Protein AF-A0A5B0SPC2-F1 (afdb_monomer_lite)

Sequence (118 aa):
LKPLEAEDASQIQVLYPLCEIVRYMVSSVTWPYPDIGEENYVNNVALTDMEKGIAWIWTIRISAAPPGLIGLIWLYDVEDNNRGFWLAPEYQGQVFMREASNVDTDYWFNTLNNLSYT

Secondary structure (DSSP, 8-state):
-EE--GGGHHHHHHHS--HHHHTTS-TT--SSPPTTHHHHHIIIIIH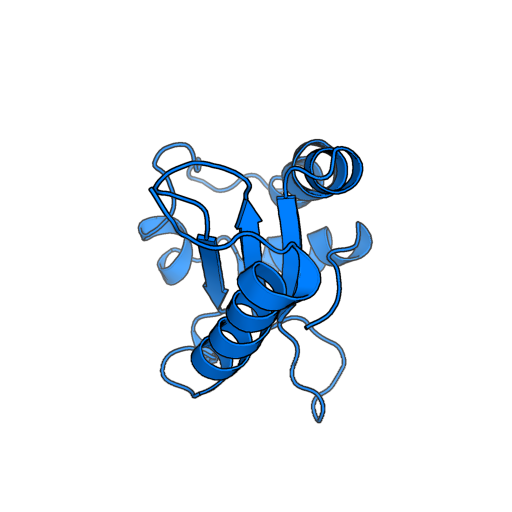HHHHTTSEEEEEE--TTSSS---EEEEEES-TT--EEEEE-GGGTTSTHHHHHHHHHHHIIIIIS------

Foldseek 3Di:
DAFDDLVQLVQCLVQQQDCVRVVPDDPPQDPPHDSCNSNCCRPPPVVVCVVVVQKTKDFQDDPPDPDHGQKIKMAGNDPPPGIDMDGRPVCPPDCRVVVVVVVVVCCCCPVVVPDPDD

Organism: NCBI:txid1639133

Radius of gyration: 14.29 Å; chains: 1; bounding box: 35×38×31 Å

InterPro domains:
  IPR000182 GNAT domain [PF13302] (1-113)
  IPR016181 Acyl-CoA N-acyltransferase [SSF55729] (1-113)

pLDDT: mean 90.73, std 9.54, range [40.47, 98.44]

Structure (mmCIF, N/CA/C/O backbone):
data_AF-A0A5B0SPC2-F1
#
_entry.id   AF-A0A5B0SPC2-F1
#
loop_
_atom_site.group_PDB
_atom_site.id
_atom_site.type_symbol
_atom_site.label_atom_id
_atom_site.label_alt_id
_atom_site.label_comp_id
_atom_site.label_asym_id
_atom_site.label_entity_id
_atom_site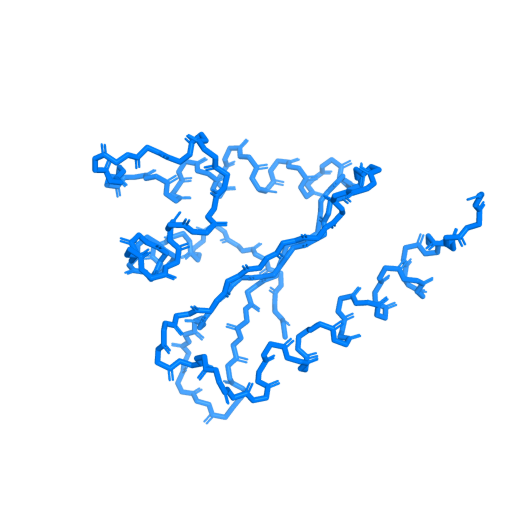.label_seq_id
_atom_site.pdbx_PDB_ins_code
_atom_site.Cartn_x
_atom_site.Cartn_y
_atom_site.Cartn_z
_atom_site.occupancy
_atom_site.B_iso_or_equiv
_atom_site.auth_seq_id
_atom_site.auth_comp_id
_atom_site.auth_asym_id
_atom_site.auth_atom_id
_atom_site.pdbx_PDB_model_num
ATOM 1 N N . LEU A 1 1 ? -10.345 -3.502 -2.357 1.00 95.25 1 LEU A N 1
ATOM 2 C CA . LEU A 1 1 ? -9.129 -2.774 -2.777 1.00 95.25 1 LEU A CA 1
ATOM 3 C C . LEU A 1 1 ? -9.505 -1.805 -3.887 1.00 95.25 1 LEU A C 1
ATOM 5 O O . LEU A 1 1 ? -10.350 -2.165 -4.701 1.00 95.25 1 LEU A O 1
ATOM 9 N N . LYS A 1 2 ? -8.943 -0.597 -3.904 1.00 95.75 2 LYS A N 1
ATOM 10 C CA . LYS A 1 2 ? -9.052 0.343 -5.034 1.00 95.75 2 LYS A CA 1
ATOM 11 C C . LYS A 1 2 ? -7.648 0.759 -5.471 1.00 95.75 2 LYS A C 1
ATOM 13 O O . LYS A 1 2 ? -6.816 0.879 -4.574 1.00 95.75 2 LYS A O 1
ATOM 18 N N . PRO A 1 3 ? -7.365 0.946 -6.774 1.00 97.25 3 PRO A N 1
ATOM 19 C CA . PRO A 1 3 ? -6.078 1.487 -7.213 1.00 97.25 3 PRO A CA 1
ATOM 20 C C . PRO A 1 3 ? -5.749 2.781 -6.465 1.00 97.25 3 PRO A C 1
ATOM 22 O O . PRO A 1 3 ? -6.663 3.521 -6.101 1.00 97.25 3 PRO A O 1
ATOM 25 N N . LEU A 1 4 ? -4.469 3.001 -6.177 1.00 98.19 4 LEU A N 1
ATOM 26 C CA . LEU A 1 4 ? -4.001 4.254 -5.595 1.00 98.19 4 LEU A CA 1
ATOM 27 C C . LEU A 1 4 ? -4.241 5.413 -6.573 1.00 98.19 4 LEU A C 1
ATOM 29 O O . LEU A 1 4 ? -3.926 5.296 -7.756 1.00 98.19 4 LEU A O 1
ATOM 33 N N . GLU A 1 5 ? -4.763 6.523 -6.059 1.00 97.75 5 GLU A N 1
ATOM 34 C CA . GLU A 1 5 ? -4.966 7.774 -6.797 1.00 97.75 5 GLU A CA 1
ATOM 35 C C . GLU A 1 5 ? -4.259 8.934 -6.072 1.00 97.75 5 GLU A C 1
ATOM 37 O O . GLU A 1 5 ? -3.964 8.847 -4.876 1.00 97.75 5 GLU A O 1
ATOM 42 N N . ALA A 1 6 ? -3.968 10.030 -6.780 1.00 97.56 6 ALA A N 1
ATOM 43 C CA . ALA A 1 6 ? -3.236 11.173 -6.221 1.00 97.56 6 ALA A CA 1
ATOM 44 C C . ALA A 1 6 ? -3.968 11.809 -5.023 1.00 97.56 6 ALA A C 1
ATOM 46 O O . ALA A 1 6 ? -3.351 12.235 -4.046 1.00 97.56 6 ALA A O 1
ATOM 47 N N . GLU A 1 7 ? -5.300 11.819 -5.063 1.00 96.69 7 GLU A N 1
ATOM 48 C CA . GLU A 1 7 ? -6.180 12.377 -4.036 1.00 96.69 7 GLU A CA 1
ATOM 49 C C . GLU A 1 7 ? -6.065 11.640 -2.690 1.00 96.69 7 GLU A C 1
ATOM 51 O O . GLU A 1 7 ? -6.353 12.215 -1.631 1.00 96.69 7 GLU A O 1
ATOM 56 N N . ASP A 1 8 ? -5.601 10.387 -2.708 1.00 97.25 8 ASP A N 1
ATOM 57 C CA . ASP A 1 8 ? -5.425 9.572 -1.508 1.00 97.25 8 ASP A CA 1
ATOM 58 C C . ASP A 1 8 ? -4.240 10.022 -0.651 1.00 97.25 8 ASP A C 1
ATOM 60 O O . ASP A 1 8 ? -4.247 9.770 0.556 1.00 97.25 8 ASP A O 1
ATOM 64 N N . ALA A 1 9 ? -3.272 10.751 -1.222 1.00 96.81 9 ALA A N 1
ATOM 65 C CA . ALA A 1 9 ? -2.085 11.224 -0.508 1.00 96.81 9 ALA A CA 1
ATOM 66 C C . ALA A 1 9 ? -2.438 11.989 0.776 1.00 96.81 9 ALA A C 1
ATOM 68 O O . ALA A 1 9 ? -1.812 11.791 1.815 1.00 96.81 9 ALA A O 1
ATOM 69 N N . SER A 1 10 ? -3.497 12.802 0.735 1.00 95.62 10 SER A N 1
ATOM 70 C CA . SER A 1 10 ? -3.973 13.571 1.891 1.00 95.62 10 SER A CA 1
ATOM 71 C C . SER A 1 10 ? -4.425 12.689 3.062 1.00 95.62 10 SER A C 1
ATOM 73 O O . SER A 1 10 ? -4.142 12.999 4.218 1.00 95.62 10 SER A O 1
ATOM 75 N N . GLN A 1 11 ? -5.092 11.566 2.782 1.00 95.69 11 GLN A N 1
ATOM 76 C CA . GLN A 1 11 ? -5.518 10.612 3.808 1.00 95.69 11 GLN A CA 1
ATOM 77 C C . GLN A 1 11 ? -4.342 9.765 4.297 1.00 95.69 11 GLN A C 1
ATOM 79 O O . GLN A 1 11 ? -4.239 9.493 5.492 1.00 95.69 11 GLN A O 1
ATOM 84 N N . ILE A 1 12 ? -3.431 9.380 3.398 1.00 96.44 12 ILE A N 1
ATOM 85 C CA . ILE A 1 12 ? -2.228 8.627 3.767 1.00 96.44 12 ILE A CA 1
ATOM 86 C C . ILE A 1 12 ? -1.337 9.474 4.686 1.00 96.44 12 ILE A C 1
ATOM 88 O O . ILE A 1 12 ? -0.879 8.965 5.704 1.00 96.44 12 ILE A O 1
ATOM 92 N N . GLN A 1 13 ? -1.179 10.776 4.417 1.00 95.56 13 GLN A N 1
ATOM 93 C CA . GLN A 1 13 ? -0.367 11.692 5.233 1.00 95.56 13 GLN A CA 1
ATOM 94 C C . GLN A 1 13 ? -0.851 11.779 6.685 1.00 95.56 13 GLN A C 1
ATOM 96 O O . GLN A 1 13 ? -0.062 12.051 7.585 1.00 95.56 13 GLN A O 1
ATOM 101 N N . VAL A 1 14 ? -2.141 11.537 6.928 1.00 93.69 14 VAL A N 1
ATOM 102 C CA . VAL A 1 14 ? -2.719 11.508 8.278 1.00 93.69 14 VAL A CA 1
ATOM 103 C C . VAL A 1 14 ? -2.495 10.156 8.961 1.00 93.69 14 VAL A C 1
ATOM 105 O O . VAL A 1 14 ? -2.287 10.112 10.171 1.00 93.69 14 VAL A O 1
ATOM 108 N N . LEU A 1 15 ? -2.546 9.056 8.207 1.00 94.12 15 LEU A N 1
ATOM 109 C CA . LEU A 1 15 ? -2.603 7.698 8.758 1.00 94.12 15 LEU A CA 1
ATOM 110 C C . LEU A 1 15 ? -1.249 6.985 8.813 1.00 94.12 15 LEU A C 1
ATOM 112 O O . LEU A 1 15 ? -1.014 6.206 9.730 1.00 94.12 15 LEU A O 1
ATOM 116 N N . TYR A 1 16 ? -0.369 7.220 7.842 1.00 92.31 16 TYR A N 1
ATOM 117 C CA . TYR A 1 16 ? 0.919 6.541 7.728 1.00 92.31 16 TYR A CA 1
ATOM 118 C C . TYR A 1 16 ? 1.963 6.950 8.779 1.00 92.31 16 TYR A C 1
ATOM 120 O O . TYR A 1 16 ? 2.613 6.046 9.311 1.00 92.31 16 TYR A O 1
ATOM 128 N N . PRO A 1 17 ? 2.144 8.240 9.149 1.00 89.38 17 PRO A N 1
ATOM 129 C CA . PRO A 1 17 ? 3.253 8.666 10.010 1.00 89.38 17 PRO A CA 1
ATOM 130 C C . PRO A 1 17 ? 3.040 8.367 11.502 1.00 89.38 17 PRO A C 1
ATOM 132 O O . PRO A 1 17 ? 3.483 9.111 12.377 1.00 89.38 17 PRO A O 1
ATOM 135 N N . LEU A 1 18 ? 2.364 7.264 11.813 1.00 87.12 18 LEU A N 1
ATOM 136 C CA . LEU A 1 18 ? 2.215 6.743 13.162 1.00 87.12 18 LEU A CA 1
ATOM 137 C C . LEU A 1 18 ? 3.413 5.847 13.485 1.00 87.12 18 LEU A C 1
ATOM 139 O O . LEU A 1 18 ? 3.822 5.016 12.673 1.00 87.12 18 LEU A O 1
ATOM 143 N N . CYS A 1 19 ? 3.981 5.992 14.683 1.00 80.00 19 CYS A N 1
ATOM 144 C CA . CYS A 1 19 ? 5.167 5.237 15.104 1.00 80.00 19 CYS A CA 1
ATOM 145 C C . CYS A 1 19 ? 4.928 3.718 15.033 1.00 80.00 19 CYS A C 1
ATOM 147 O O . CYS A 1 19 ? 5.813 2.956 14.649 1.00 80.00 19 CYS A O 1
ATOM 149 N N . GLU A 1 20 ? 3.706 3.285 15.337 1.00 86.06 20 GLU A N 1
ATOM 150 C CA . GLU A 1 20 ? 3.214 1.913 15.246 1.00 86.06 20 GLU A CA 1
ATOM 151 C C . GLU A 1 20 ? 3.294 1.328 13.828 1.00 86.06 20 GLU A C 1
ATOM 153 O O . GLU A 1 20 ? 3.345 0.107 13.692 1.00 86.06 20 GLU A O 1
ATOM 158 N N . ILE A 1 21 ? 3.337 2.177 12.797 1.00 85.62 21 ILE A N 1
ATOM 159 C CA . ILE A 1 21 ? 3.530 1.802 11.392 1.00 85.62 21 ILE A CA 1
ATOM 160 C C . ILE A 1 21 ? 4.996 2.007 11.002 1.00 85.62 21 ILE A C 1
ATOM 162 O O . ILE A 1 21 ? 5.682 1.053 10.638 1.00 85.62 21 ILE A O 1
ATOM 166 N N . VAL A 1 22 ? 5.499 3.238 11.127 1.00 83.81 22 VAL A N 1
ATOM 167 C CA . VAL A 1 22 ? 6.808 3.653 10.597 1.00 83.81 22 VAL A CA 1
ATOM 168 C C . VAL A 1 22 ? 7.969 2.859 11.199 1.00 83.81 22 VAL A C 1
ATOM 170 O O . VAL A 1 22 ? 8.941 2.586 10.501 1.00 83.81 22 VAL A O 1
ATOM 173 N N . ARG A 1 23 ? 7.875 2.403 12.458 1.00 82.56 23 ARG A N 1
ATOM 174 C CA . ARG A 1 23 ? 8.945 1.606 13.093 1.00 82.56 23 ARG A CA 1
ATOM 175 C C . ARG A 1 23 ? 9.220 0.260 12.414 1.00 82.56 23 ARG A C 1
ATOM 177 O O . ARG A 1 23 ? 10.239 -0.359 12.703 1.00 82.56 23 ARG A O 1
ATOM 184 N N . TYR A 1 24 ? 8.293 -0.213 11.582 1.00 82.81 24 TYR A N 1
ATOM 185 C CA . TYR A 1 24 ? 8.415 -1.457 10.823 1.00 82.81 24 TYR A CA 1
ATOM 186 C C . TYR A 1 24 ? 8.747 -1.227 9.346 1.00 82.81 24 TYR A C 1
ATOM 188 O O . TYR A 1 24 ? 8.863 -2.191 8.593 1.00 82.81 24 TYR A O 1
ATOM 196 N N . MET A 1 25 ? 8.881 0.033 8.930 1.00 84.56 25 MET A N 1
ATOM 197 C CA . MET A 1 25 ? 9.174 0.400 7.550 1.00 84.56 25 MET A CA 1
ATOM 198 C C . MET A 1 25 ? 10.679 0.415 7.285 1.00 84.56 25 MET A C 1
ATOM 200 O O . MET A 1 25 ? 11.506 0.347 8.198 1.00 84.56 25 MET A O 1
ATOM 204 N N . VAL A 1 26 ? 11.035 0.484 6.000 1.00 77.06 26 VAL A N 1
ATOM 205 C CA . VAL A 1 26 ? 12.428 0.566 5.552 1.00 77.06 26 VAL A CA 1
ATOM 206 C C . VAL A 1 26 ? 13.159 1.735 6.219 1.00 77.06 26 VAL A C 1
ATOM 208 O O . VAL A 1 26 ? 12.591 2.801 6.454 1.00 77.06 26 VAL A O 1
ATOM 211 N N . SER A 1 27 ? 14.453 1.555 6.489 1.00 78.19 27 SER A N 1
ATOM 212 C CA . SER A 1 27 ? 15.282 2.525 7.221 1.00 78.19 27 SER A CA 1
ATOM 213 C C . SER A 1 27 ? 15.439 3.886 6.530 1.00 78.19 27 SER A C 1
ATOM 215 O O . SER A 1 27 ? 15.942 4.824 7.142 1.00 78.19 27 SER A O 1
ATOM 217 N N . SER A 1 28 ? 15.016 4.006 5.269 1.00 79.31 28 SER A N 1
ATOM 218 C CA . SER A 1 28 ? 14.984 5.265 4.525 1.00 79.31 28 SER A CA 1
ATOM 219 C C . SER A 1 28 ? 13.829 6.188 4.922 1.00 79.31 28 SER A C 1
ATOM 221 O O . SER A 1 28 ? 13.827 7.342 4.499 1.00 79.31 28 SER A O 1
ATOM 223 N N . VAL A 1 29 ? 12.850 5.718 5.705 1.00 81.44 29 VAL A N 1
ATOM 224 C CA . VAL A 1 29 ? 11.786 6.588 6.221 1.00 81.44 29 VAL A CA 1
ATOM 225 C C . VAL A 1 29 ? 12.372 7.553 7.250 1.00 81.44 29 VAL A C 1
ATOM 227 O O . VAL A 1 29 ? 12.951 7.147 8.257 1.00 81.44 29 VAL A O 1
ATOM 230 N N . THR A 1 30 ? 12.234 8.850 6.987 1.00 82.19 30 THR A N 1
ATOM 231 C CA . THR A 1 30 ? 12.787 9.910 7.829 1.00 82.19 30 THR A CA 1
ATOM 232 C C . THR A 1 30 ? 11.873 10.231 9.013 1.00 82.19 30 THR A C 1
ATOM 234 O O . THR A 1 30 ? 10.647 10.191 8.907 1.00 82.19 30 THR A O 1
ATOM 237 N N . TRP A 1 31 ? 12.483 10.568 10.156 1.00 81.94 31 TRP A N 1
ATOM 238 C CA . TRP A 1 31 ? 11.781 11.066 11.342 1.00 81.94 31 TRP A CA 1
ATOM 239 C C . TRP A 1 31 ? 12.397 12.394 11.825 1.00 81.94 31 TRP A C 1
ATOM 241 O O . TRP A 1 31 ? 13.623 12.453 11.969 1.00 81.94 31 TRP A O 1
ATOM 251 N N . PRO A 1 32 ? 11.601 13.444 12.118 1.00 87.12 32 PRO A N 1
ATOM 252 C CA . PRO A 1 32 ? 10.138 13.508 12.016 1.00 87.12 32 PRO A CA 1
ATOM 253 C C . PRO A 1 32 ? 9.650 13.334 10.575 1.00 87.12 32 PRO A C 1
ATOM 255 O O . PRO A 1 32 ? 10.357 13.690 9.630 1.00 87.12 32 PRO A O 1
ATOM 258 N N . TYR A 1 33 ? 8.465 12.739 10.422 1.00 87.06 33 TYR A N 1
ATOM 259 C CA . TYR A 1 33 ? 7.912 12.482 9.097 1.00 87.06 33 TYR A CA 1
ATOM 260 C C . TYR A 1 33 ? 7.591 13.808 8.381 1.00 87.06 33 TYR A C 1
ATOM 262 O O . TYR A 1 33 ? 7.043 14.701 9.029 1.00 87.06 33 TYR A O 1
ATOM 270 N N . PRO A 1 34 ? 7.921 13.979 7.086 1.00 90.31 34 PRO A N 1
ATOM 271 C CA . PRO A 1 34 ? 7.684 15.239 6.381 1.00 90.31 34 PRO A CA 1
ATOM 272 C C . PRO A 1 34 ? 6.193 15.560 6.207 1.00 90.31 34 PRO A C 1
ATOM 274 O O . PRO A 1 34 ? 5.402 14.668 5.900 1.00 90.31 34 PRO A O 1
ATOM 277 N N . ASP A 1 35 ? 5.830 16.845 6.285 1.00 90.00 35 ASP A N 1
ATOM 278 C CA . ASP A 1 35 ? 4.441 17.324 6.132 1.00 90.00 35 ASP A CA 1
ATOM 279 C C . ASP A 1 35 ? 3.830 17.019 4.751 1.00 90.00 35 ASP A C 1
ATOM 281 O O . ASP A 1 35 ? 2.621 16.850 4.630 1.00 90.00 35 ASP A O 1
ATOM 285 N N . ILE A 1 36 ? 4.675 16.937 3.717 1.00 91.25 36 ILE A N 1
ATOM 286 C CA . ILE A 1 36 ? 4.309 16.604 2.327 1.00 91.25 36 ILE A CA 1
ATOM 287 C C . ILE A 1 36 ? 4.939 15.275 1.876 1.00 91.25 36 ILE A C 1
ATOM 289 O O . ILE A 1 36 ? 5.219 15.074 0.692 1.00 91.25 36 ILE A O 1
ATOM 293 N N . GLY A 1 37 ? 5.257 14.392 2.827 1.00 92.00 37 GLY A N 1
ATOM 294 C CA . GLY A 1 37 ? 5.933 13.122 2.557 1.00 92.00 37 GLY A CA 1
ATOM 295 C C . GLY A 1 37 ? 5.130 12.235 1.610 1.00 92.00 37 GLY A C 1
ATOM 296 O O . GLY A 1 37 ? 5.662 11.767 0.604 1.00 92.00 37 GLY A O 1
ATOM 297 N N . GLU A 1 38 ? 3.834 12.088 1.878 1.00 94.56 38 GLU A N 1
ATOM 298 C CA . GLU A 1 38 ? 2.950 11.225 1.093 1.00 94.56 38 GLU A CA 1
ATOM 299 C C . GLU A 1 38 ? 2.557 11.831 -0.242 1.00 94.56 38 GLU A C 1
ATOM 301 O O . GLU A 1 38 ? 2.501 11.115 -1.232 1.00 94.56 38 GLU A O 1
ATOM 306 N N . GLU A 1 39 ? 2.349 13.146 -0.317 1.00 95.50 39 GLU A N 1
ATOM 307 C CA . GLU A 1 39 ? 2.109 13.806 -1.604 1.00 95.50 39 GLU A CA 1
ATOM 308 C C . GLU A 1 39 ? 3.293 13.583 -2.552 1.00 95.50 39 GLU A C 1
ATOM 310 O O . GLU A 1 39 ? 3.107 13.211 -3.712 1.00 95.50 39 GLU A O 1
ATOM 315 N N . ASN A 1 40 ? 4.520 13.735 -2.047 1.00 94.69 40 ASN A N 1
ATOM 316 C CA . ASN A 1 40 ? 5.717 13.488 -2.839 1.00 94.69 40 ASN A CA 1
ATOM 317 C C . ASN A 1 40 ? 5.879 12.013 -3.209 1.00 94.69 40 ASN A C 1
ATOM 319 O O . ASN A 1 40 ? 6.213 11.722 -4.358 1.00 94.69 40 ASN A O 1
ATOM 323 N N . TYR A 1 41 ? 5.670 11.097 -2.261 1.00 94.56 41 TYR A N 1
ATOM 324 C CA . TYR A 1 41 ? 5.779 9.661 -2.508 1.00 94.56 41 TYR A CA 1
ATOM 325 C C . TYR A 1 41 ? 4.740 9.189 -3.530 1.00 94.56 41 TYR A C 1
ATOM 327 O O . TYR A 1 41 ? 5.108 8.576 -4.533 1.00 94.56 41 TYR A O 1
ATOM 335 N N . VAL A 1 42 ? 3.465 9.525 -3.327 1.00 97.44 42 VAL A N 1
ATOM 336 C CA . VAL A 1 42 ? 2.370 9.117 -4.213 1.00 97.44 42 VAL A CA 1
ATOM 337 C C . VAL A 1 42 ? 2.604 9.645 -5.626 1.00 97.44 42 VAL A C 1
ATOM 339 O O . VAL A 1 42 ? 2.646 8.858 -6.569 1.00 97.44 42 VAL A O 1
ATOM 342 N N . ASN A 1 43 ? 2.831 10.953 -5.776 1.00 97.31 43 ASN A N 1
ATOM 343 C CA . ASN A 1 43 ? 2.885 11.579 -7.097 1.00 97.31 43 ASN A CA 1
ATOM 344 C C . ASN A 1 43 ? 4.171 11.289 -7.872 1.00 97.31 43 ASN A C 1
ATOM 346 O O . ASN A 1 43 ? 4.130 11.213 -9.096 1.00 97.31 43 ASN A O 1
ATOM 350 N N . ASN A 1 44 ? 5.313 11.146 -7.192 1.00 96.69 44 ASN A N 1
ATOM 351 C CA . ASN A 1 44 ? 6.604 11.040 -7.881 1.00 96.69 44 ASN A CA 1
ATOM 352 C C . ASN A 1 44 ? 7.175 9.619 -7.900 1.00 96.69 44 ASN A C 1
ATOM 354 O O . ASN A 1 44 ? 8.012 9.327 -8.757 1.00 96.69 44 ASN A O 1
ATOM 358 N N . VAL A 1 45 ? 6.745 8.743 -6.987 1.00 95.44 45 VAL A N 1
ATOM 359 C CA . VAL A 1 45 ? 7.255 7.368 -6.870 1.00 95.44 45 VAL A CA 1
ATOM 360 C C . VAL A 1 45 ? 6.157 6.367 -7.199 1.00 95.44 45 VAL A C 1
ATOM 362 O O . VAL A 1 45 ? 6.243 5.687 -8.215 1.00 95.44 45 VAL A O 1
ATOM 365 N N . ALA A 1 46 ? 5.103 6.312 -6.384 1.00 97.00 46 ALA A N 1
ATOM 366 C CA . ALA A 1 46 ? 4.092 5.262 -6.451 1.00 97.00 46 ALA A CA 1
ATOM 367 C C . ALA A 1 46 ? 3.348 5.246 -7.797 1.00 97.00 46 ALA A C 1
ATOM 369 O O . ALA A 1 46 ? 3.312 4.219 -8.474 1.00 97.00 46 ALA A O 1
ATOM 370 N N . LEU A 1 47 ? 2.799 6.393 -8.215 1.00 98.12 47 LEU A N 1
ATOM 371 C CA . LEU A 1 47 ? 2.076 6.504 -9.485 1.00 98.12 47 LEU A CA 1
ATOM 372 C C . LEU A 1 47 ? 3.013 6.329 -10.685 1.00 98.12 47 LEU A C 1
ATOM 374 O O . LEU A 1 47 ? 2.676 5.608 -11.619 1.00 98.12 47 LEU A O 1
ATOM 378 N N . THR A 1 48 ? 4.222 6.892 -10.625 1.00 97.81 48 THR A N 1
ATOM 379 C CA . THR A 1 48 ? 5.254 6.703 -11.655 1.00 97.81 48 THR A CA 1
ATOM 380 C C . THR A 1 48 ? 5.607 5.223 -11.854 1.00 97.81 48 THR A C 1
ATOM 382 O O . THR A 1 48 ? 5.779 4.764 -12.984 1.00 97.81 48 THR A O 1
ATOM 385 N N . ASP A 1 49 ? 5.744 4.456 -10.773 1.00 97.31 49 ASP A N 1
ATOM 386 C CA . ASP A 1 49 ? 6.083 3.032 -10.837 1.00 97.31 49 ASP A CA 1
ATOM 387 C C . ASP A 1 49 ? 4.897 2.182 -11.322 1.00 97.31 49 ASP A C 1
ATOM 389 O O . ASP A 1 49 ? 5.092 1.223 -12.076 1.00 97.31 49 ASP A O 1
ATOM 393 N N . MET A 1 50 ? 3.666 2.575 -10.975 1.00 97.44 50 MET A N 1
ATOM 394 C CA . MET A 1 50 ? 2.446 1.990 -11.540 1.00 97.44 50 MET A CA 1
ATOM 395 C C . MET A 1 50 ? 2.330 2.241 -13.047 1.00 97.44 50 MET A C 1
ATOM 397 O O . MET A 1 50 ? 2.021 1.316 -13.796 1.00 97.44 50 MET A O 1
ATOM 401 N N . GLU A 1 51 ? 2.630 3.454 -13.518 1.00 97.12 51 GLU A N 1
ATOM 402 C CA . GLU A 1 51 ? 2.640 3.793 -14.949 1.00 97.12 51 GLU A CA 1
ATOM 403 C C . GLU A 1 51 ? 3.680 2.987 -15.735 1.00 97.12 51 GLU A C 1
ATOM 405 O O . GLU A 1 51 ? 3.429 2.572 -16.868 1.00 97.12 51 GLU A O 1
ATOM 410 N N . LYS A 1 52 ? 4.842 2.723 -15.129 1.00 96.38 52 LYS A N 1
ATOM 411 C CA . LYS A 1 52 ? 5.885 1.862 -15.707 1.00 96.38 52 LYS A CA 1
ATOM 412 C C . LYS A 1 52 ? 5.523 0.375 -15.688 1.00 96.38 52 LYS A C 1
ATOM 414 O O . LYS A 1 52 ? 6.224 -0.409 -16.323 1.00 96.38 52 LYS A O 1
ATOM 419 N N . GLY A 1 53 ? 4.475 -0.018 -14.962 1.00 94.88 53 GLY A N 1
ATOM 420 C CA . GLY A 1 53 ? 4.068 -1.413 -14.807 1.00 94.88 53 GLY A CA 1
ATOM 421 C C . GLY A 1 53 ? 5.020 -2.248 -13.948 1.00 94.88 53 GLY A C 1
ATOM 422 O O . GLY A 1 53 ? 5.066 -3.460 -14.123 1.00 94.88 53 GLY A O 1
ATOM 423 N N . ILE A 1 54 ? 5.783 -1.611 -13.052 1.00 95.06 54 ILE A N 1
ATOM 424 C CA . ILE A 1 54 ? 6.711 -2.292 -12.126 1.00 95.06 54 ILE A CA 1
ATOM 425 C C . ILE A 1 54 ? 6.188 -2.325 -10.684 1.00 95.06 54 ILE A C 1
ATOM 427 O O . ILE A 1 54 ? 6.807 -2.939 -9.815 1.00 95.06 54 ILE A O 1
ATOM 431 N N . ALA A 1 55 ? 5.063 -1.659 -10.421 1.00 96.31 55 ALA A N 1
ATOM 432 C CA . ALA A 1 55 ? 4.372 -1.688 -9.143 1.00 96.31 55 ALA A CA 1
ATOM 433 C C . ALA A 1 55 ? 2.853 -1.706 -9.336 1.00 9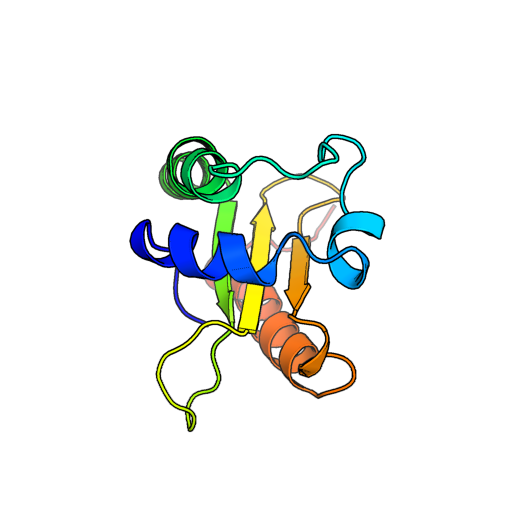6.31 55 ALA A C 1
ATOM 435 O O . ALA A 1 55 ? 2.315 -1.143 -10.287 1.00 96.31 55 ALA A O 1
ATOM 436 N N . TRP A 1 56 ? 2.151 -2.312 -8.385 1.00 97.56 56 TRP A N 1
ATOM 437 C CA . TRP A 1 56 ? 0.695 -2.314 -8.308 1.00 97.56 56 TRP A CA 1
ATOM 438 C C . TRP A 1 56 ? 0.296 -1.980 -6.885 1.00 97.56 56 TRP A C 1
ATOM 440 O O . TRP A 1 56 ? 0.631 -2.7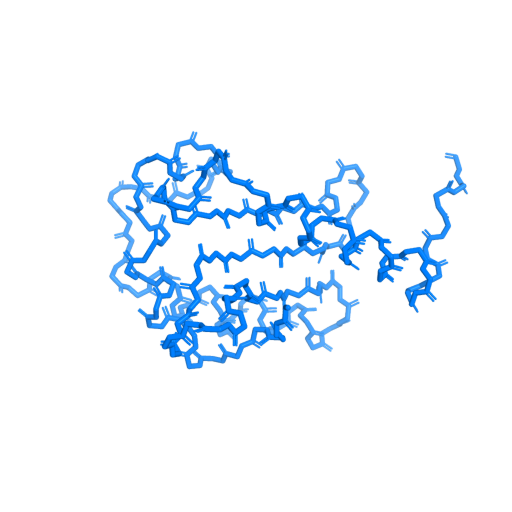10 -5.955 1.00 97.56 56 TRP A O 1
ATOM 450 N N . ILE A 1 57 ? -0.378 -0.849 -6.707 1.00 98.12 57 ILE A N 1
ATOM 451 C CA . ILE A 1 57 ? -0.603 -0.268 -5.387 1.00 98.12 57 ILE A CA 1
ATOM 452 C C . ILE A 1 57 ? -2.093 -0.019 -5.210 1.00 98.12 57 ILE A C 1
ATOM 454 O O . ILE A 1 57 ? -2.754 0.564 -6.074 1.00 98.12 57 ILE A O 1
ATOM 458 N N . TRP A 1 58 ? -2.623 -0.465 -4.073 1.00 98.44 58 TRP A N 1
ATOM 459 C CA . TRP A 1 58 ? -4.032 -0.336 -3.747 1.00 98.44 58 TRP A CA 1
ATOM 460 C C . TRP A 1 58 ? -4.255 0.238 -2.357 1.00 98.44 58 TRP A C 1
ATOM 462 O O . TRP A 1 58 ? -3.628 -0.162 -1.375 1.00 98.44 58 TRP A O 1
ATOM 472 N N . THR A 1 59 ? -5.270 1.091 -2.258 1.00 97.88 59 THR A N 1
ATOM 473 C CA . THR A 1 59 ? -5.866 1.472 -0.983 1.00 97.88 59 THR A CA 1
ATOM 474 C C . THR A 1 59 ? -6.780 0.369 -0.453 1.00 97.88 59 THR A C 1
ATOM 476 O O . THR A 1 59 ? -7.576 -0.252 -1.179 1.00 97.88 59 THR A O 1
ATOM 479 N N . ILE A 1 60 ? -6.686 0.137 0.855 1.00 97.56 60 ILE A N 1
ATOM 480 C CA . ILE A 1 60 ? -7.556 -0.770 1.603 1.00 97.56 60 ILE A CA 1
ATOM 481 C C . ILE A 1 60 ? -8.704 0.058 2.177 1.00 97.56 60 ILE A C 1
ATOM 483 O O . ILE A 1 60 ? -8.478 1.086 2.810 1.00 97.56 60 ILE A O 1
ATOM 487 N N . ARG A 1 61 ? -9.947 -0.363 1.930 1.00 96.00 61 ARG A N 1
ATOM 488 C CA . ARG A 1 61 ? -11.167 0.372 2.301 1.00 96.00 61 ARG A CA 1
ATOM 489 C C . ARG A 1 61 ? -12.244 -0.603 2.759 1.00 96.00 61 ARG A C 1
ATOM 491 O O . ARG A 1 61 ? -12.357 -1.689 2.190 1.00 96.00 61 ARG A O 1
ATOM 498 N N . ILE A 1 62 ? -13.056 -0.204 3.735 1.00 94.06 62 ILE A N 1
ATOM 499 C CA . ILE A 1 62 ? -14.171 -1.017 4.238 1.00 94.06 62 ILE A CA 1
ATOM 500 C C . ILE A 1 62 ? -15.408 -0.756 3.375 1.00 94.06 62 ILE A C 1
ATOM 502 O O . ILE A 1 62 ? -15.893 0.368 3.300 1.00 94.06 62 ILE A O 1
ATOM 506 N N . SER A 1 63 ? -15.948 -1.801 2.742 1.00 87.44 63 SER A N 1
ATOM 507 C CA . SER A 1 63 ? -17.042 -1.661 1.767 1.00 87.44 63 SER A CA 1
ATOM 508 C C . SER A 1 63 ? -18.350 -1.103 2.345 1.00 87.44 63 SER A C 1
ATOM 510 O O . SER A 1 63 ? -19.138 -0.536 1.594 1.00 87.44 63 SER A O 1
ATOM 512 N N . ALA A 1 64 ? -18.607 -1.300 3.641 1.00 84.06 64 ALA A N 1
ATOM 513 C CA . ALA A 1 64 ? -19.848 -0.901 4.314 1.00 84.06 64 ALA A CA 1
ATOM 514 C C . ALA A 1 64 ? -19.700 0.363 5.187 1.00 84.06 64 ALA A C 1
ATOM 516 O O . ALA A 1 64 ? -20.638 0.732 5.891 1.00 84.06 64 ALA A O 1
ATOM 517 N N . ALA A 1 65 ? -18.527 1.002 5.179 1.00 79.69 65 ALA A N 1
ATOM 518 C CA . ALA A 1 65 ? -18.222 2.168 6.004 1.00 79.69 65 ALA A CA 1
ATOM 519 C C . ALA A 1 65 ? -18.273 3.471 5.182 1.00 79.69 65 ALA A C 1
ATOM 521 O O . ALA A 1 65 ? -18.259 3.421 3.947 1.00 79.69 65 ALA A O 1
ATOM 522 N N . PRO A 1 66 ? -18.311 4.645 5.844 1.00 79.88 66 PRO A N 1
ATOM 523 C CA . PRO A 1 66 ? -18.081 5.923 5.180 1.00 79.88 66 PRO A CA 1
ATOM 524 C C . PRO A 1 66 ? -16.790 5.910 4.342 1.00 79.88 66 PRO A C 1
ATOM 526 O O . PRO A 1 66 ? -15.862 5.158 4.651 1.00 79.88 66 PRO A O 1
ATOM 529 N N . PRO A 1 67 ? -16.711 6.737 3.284 1.00 79.69 67 PRO A N 1
ATOM 530 C CA . PRO A 1 67 ? -15.534 6.796 2.430 1.00 79.69 67 PRO A CA 1
ATOM 531 C C . PRO A 1 67 ? -14.279 7.134 3.246 1.00 79.69 67 PRO A C 1
ATOM 533 O O . PRO A 1 67 ? -14.227 8.151 3.929 1.00 79.69 67 PRO A O 1
ATOM 536 N N . GLY A 1 68 ? -13.275 6.264 3.152 1.00 90.50 68 GLY A N 1
ATOM 537 C CA . GLY A 1 68 ? -11.975 6.427 3.795 1.00 90.50 68 GLY A CA 1
ATOM 538 C C . GLY A 1 68 ? -11.082 5.220 3.524 1.00 90.50 68 GLY A C 1
ATOM 539 O O . GLY A 1 68 ? -11.584 4.102 3.359 1.00 90.50 68 GLY A O 1
ATOM 540 N N . LEU A 1 69 ? -9.775 5.442 3.399 1.00 95.69 69 LEU A N 1
ATOM 541 C CA . LEU A 1 69 ? -8.803 4.348 3.398 1.00 95.69 69 LEU A CA 1
ATOM 542 C C . LEU A 1 69 ? -8.367 4.018 4.825 1.00 95.69 69 LEU A C 1
ATOM 544 O O . LEU A 1 69 ? -8.317 4.887 5.687 1.00 95.69 69 LEU A O 1
ATOM 548 N N . ILE A 1 70 ? -8.074 2.744 5.059 1.00 96.38 70 ILE A N 1
ATOM 549 C CA . ILE A 1 70 ? -7.609 2.216 6.348 1.00 96.38 70 ILE A CA 1
ATOM 550 C C . ILE A 1 70 ? -6.172 1.696 6.271 1.00 96.38 70 ILE A C 1
ATOM 552 O O . ILE A 1 70 ? -5.633 1.210 7.261 1.00 96.38 70 ILE A O 1
ATOM 556 N N . GLY A 1 71 ? -5.569 1.742 5.085 1.00 96.75 71 GLY A N 1
ATOM 557 C CA . GLY A 1 71 ? -4.250 1.198 4.821 1.00 96.75 71 GLY A CA 1
ATOM 558 C C . GLY A 1 71 ? -3.910 1.162 3.344 1.00 96.75 71 GLY A C 1
ATOM 559 O O . GLY A 1 71 ? -4.724 1.522 2.484 1.00 96.75 71 GLY A O 1
ATOM 560 N N . LEU A 1 72 ? -2.713 0.664 3.071 1.00 97.69 72 LEU A N 1
ATOM 561 C CA . LEU A 1 72 ? -2.161 0.488 1.737 1.00 97.69 72 LEU A CA 1
ATOM 562 C C . LEU A 1 72 ? -1.586 -0.923 1.622 1.00 97.69 72 LEU A C 1
ATOM 564 O O . LEU A 1 72 ? -1.042 -1.458 2.588 1.00 97.69 72 LEU A O 1
ATOM 568 N N . ILE A 1 73 ? -1.695 -1.512 0.441 1.00 97.81 73 ILE A N 1
ATOM 569 C CA . ILE A 1 73 ? -1.016 -2.754 0.075 1.00 97.81 73 ILE A CA 1
ATOM 570 C C . ILE A 1 73 ? -0.443 -2.587 -1.319 1.00 97.81 73 ILE A C 1
ATOM 572 O O . ILE A 1 73 ? -1.072 -1.971 -2.183 1.00 97.81 73 ILE A O 1
ATOM 576 N N . TRP A 1 74 ? 0.756 -3.107 -1.530 1.00 96.31 74 TRP A N 1
ATOM 577 C CA . TRP A 1 74 ? 1.423 -3.011 -2.811 1.00 96.31 74 TRP A CA 1
ATOM 578 C C . TRP A 1 74 ? 2.175 -4.274 -3.168 1.00 96.31 74 TRP A C 1
ATOM 580 O O . TRP A 1 74 ? 2.671 -5.004 -2.305 1.00 96.31 74 TRP A O 1
ATOM 590 N N . LEU A 1 75 ? 2.301 -4.455 -4.476 1.00 96.31 75 LEU A N 1
ATOM 591 C CA . LEU A 1 75 ? 3.212 -5.385 -5.101 1.00 96.31 75 LEU A CA 1
ATOM 592 C C . LEU A 1 75 ? 4.244 -4.610 -5.917 1.00 96.31 75 LEU A C 1
ATOM 594 O O . LEU A 1 75 ? 3.898 -3.625 -6.565 1.00 96.31 75 LEU A O 1
ATOM 598 N N . TYR A 1 76 ? 5.486 -5.068 -5.895 1.00 94.56 76 TYR A N 1
ATOM 599 C CA . TYR A 1 76 ? 6.568 -4.588 -6.750 1.00 94.56 76 TYR A CA 1
ATOM 600 C C . TYR A 1 76 ? 7.147 -5.762 -7.527 1.00 94.56 76 TYR A C 1
ATOM 602 O O . TYR A 1 76 ? 7.268 -6.863 -6.993 1.00 94.56 76 TYR A O 1
ATOM 610 N N . ASP A 1 77 ? 7.545 -5.521 -8.770 1.00 90.94 77 ASP A N 1
ATOM 611 C CA . ASP A 1 77 ? 8.295 -6.488 -9.569 1.00 90.94 77 ASP A CA 1
ATOM 612 C C . ASP A 1 77 ? 9.776 -6.500 -9.153 1.00 90.94 77 ASP A C 1
ATOM 614 O O . ASP A 1 77 ? 10.666 -6.030 -9.860 1.00 90.94 77 ASP A O 1
ATOM 618 N N . VAL A 1 78 ? 10.021 -6.946 -7.919 1.00 87.38 78 VAL A N 1
ATOM 619 C CA . VAL A 1 78 ? 11.346 -7.039 -7.299 1.00 87.38 78 VAL A CA 1
ATOM 620 C C . VAL A 1 78 ? 11.501 -8.426 -6.689 1.00 87.38 78 VAL A C 1
ATOM 622 O O . VAL A 1 78 ? 10.655 -8.877 -5.913 1.00 87.38 78 VAL A O 1
ATOM 625 N N . GLU A 1 79 ? 12.602 -9.092 -7.030 1.00 82.50 79 GLU A N 1
ATOM 626 C CA . GLU A 1 79 ? 12.965 -10.405 -6.496 1.00 82.50 79 GLU A CA 1
ATOM 627 C C . GLU A 1 79 ? 13.086 -10.358 -4.961 1.00 82.50 79 GLU A C 1
ATOM 629 O O . GLU A 1 79 ? 13.599 -9.392 -4.396 1.00 82.50 79 GLU A O 1
ATOM 634 N N . ASP A 1 80 ? 12.563 -11.383 -4.284 1.00 79.50 80 ASP A N 1
ATOM 635 C CA . ASP A 1 80 ? 12.595 -11.573 -2.823 1.00 79.50 80 ASP A CA 1
ATOM 636 C C . ASP A 1 80 ? 11.963 -10.475 -1.940 1.00 79.50 80 ASP A C 1
ATOM 638 O O . ASP A 1 80 ? 11.947 -10.602 -0.714 1.00 79.50 80 ASP A O 1
ATOM 642 N N . ASN A 1 81 ? 11.395 -9.414 -2.518 1.00 81.25 81 ASN A N 1
ATOM 643 C CA . ASN A 1 81 ? 10.741 -8.339 -1.766 1.00 81.25 81 ASN A CA 1
ATOM 644 C C . ASN A 1 81 ? 9.588 -7.702 -2.552 1.00 81.25 81 ASN A C 1
ATOM 646 O O . ASN A 1 81 ? 9.483 -6.483 -2.697 1.00 81.25 81 ASN A O 1
ATOM 650 N N . ASN A 1 82 ? 8.719 -8.553 -3.087 1.00 87.38 82 ASN A N 1
ATOM 651 C CA . ASN A 1 82 ? 7.668 -8.135 -4.001 1.00 87.38 82 ASN A CA 1
ATOM 652 C C . ASN A 1 82 ? 6.427 -7.561 -3.313 1.00 87.38 82 ASN A C 1
ATOM 654 O O . ASN A 1 82 ? 5.498 -7.193 -4.018 1.00 87.38 82 ASN A O 1
ATOM 658 N N . ARG A 1 83 ? 6.347 -7.515 -1.977 1.00 91.44 83 ARG A N 1
ATOM 659 C CA . ARG A 1 83 ? 5.123 -7.121 -1.268 1.00 91.44 83 ARG A CA 1
ATOM 660 C C . ARG A 1 83 ? 5.400 -6.288 -0.032 1.00 91.44 83 ARG A C 1
ATOM 662 O O . ARG A 1 83 ? 6.222 -6.650 0.803 1.00 91.44 83 ARG A O 1
ATOM 669 N N . GLY A 1 84 ? 4.598 -5.247 0.148 1.00 93.12 84 GLY A N 1
ATOM 670 C CA . GLY A 1 84 ? 4.499 -4.539 1.416 1.00 93.12 84 GLY A CA 1
ATOM 671 C C . GLY A 1 84 ? 3.087 -4.033 1.669 1.00 93.12 84 GLY A C 1
ATOM 672 O O . GLY A 1 84 ? 2.229 -4.033 0.784 1.00 93.12 84 GLY A O 1
ATOM 673 N N . PHE A 1 85 ? 2.824 -3.668 2.918 1.00 95.44 85 PHE A N 1
ATOM 674 C CA . PHE A 1 85 ? 1.530 -3.157 3.336 1.00 95.44 85 PHE A CA 1
ATOM 675 C C . PHE A 1 85 ? 1.609 -2.460 4.690 1.00 95.44 85 PHE A C 1
ATOM 677 O O . PHE A 1 85 ? 2.535 -2.671 5.472 1.00 95.44 85 PHE A O 1
ATOM 684 N N . TRP A 1 86 ? 0.567 -1.699 5.006 1.00 96.12 86 TRP A N 1
ATOM 685 C CA . TRP A 1 86 ? 0.268 -1.254 6.362 1.00 96.12 86 TRP A CA 1
ATOM 686 C C . TRP A 1 86 ? -1.241 -1.084 6.564 1.00 96.12 86 TRP A C 1
ATOM 688 O O . TRP A 1 86 ? -2.008 -0.938 5.612 1.00 96.12 86 TRP A O 1
ATOM 698 N N . LEU A 1 87 ? -1.660 -1.095 7.830 1.00 96.44 87 LEU A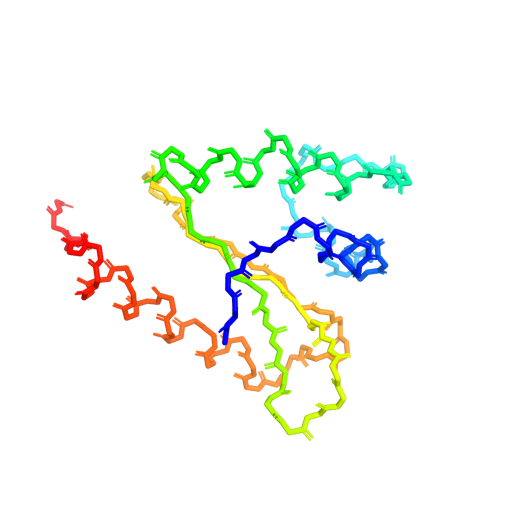 N 1
ATOM 699 C CA . LEU A 1 87 ? -2.995 -0.696 8.277 1.00 96.44 87 LEU A CA 1
ATOM 700 C C . LEU A 1 87 ? -2.860 0.343 9.381 1.00 96.44 87 LEU A C 1
ATOM 702 O O . LEU A 1 87 ? -1.951 0.233 10.211 1.00 96.44 87 LEU A O 1
ATOM 706 N N . ALA A 1 88 ? -3.801 1.284 9.432 1.00 94.88 88 ALA A N 1
ATOM 707 C CA . ALA A 1 88 ? -3.943 2.159 10.585 1.00 94.88 88 ALA A CA 1
ATOM 708 C C . ALA A 1 88 ? -4.139 1.298 11.856 1.00 94.88 88 ALA A C 1
ATOM 710 O O . ALA A 1 88 ? -4.828 0.267 11.782 1.00 94.88 88 ALA A O 1
ATOM 711 N N . PRO A 1 89 ? -3.503 1.640 12.994 1.00 93.25 89 PRO A N 1
ATOM 712 C CA . PRO A 1 89 ? -3.425 0.772 14.171 1.00 93.25 89 PRO A CA 1
ATOM 713 C C . PRO A 1 89 ? -4.773 0.244 14.669 1.00 93.25 89 PRO A C 1
ATOM 715 O O . PRO A 1 89 ? -4.877 -0.915 15.065 1.00 93.25 89 PRO A O 1
ATOM 718 N N . GLU A 1 90 ? -5.826 1.052 14.593 1.00 92.88 90 GLU A N 1
ATOM 719 C CA . GLU A 1 90 ? -7.181 0.706 15.021 1.00 92.88 90 GLU A CA 1
ATOM 720 C C . GLU A 1 90 ? -7.838 -0.412 14.185 1.00 92.88 90 GLU A C 1
ATOM 722 O O . GLU A 1 90 ? -8.776 -1.065 14.648 1.00 92.88 90 GLU A O 1
ATOM 727 N N . TYR A 1 91 ? -7.325 -0.685 12.981 1.00 93.75 91 TYR A N 1
ATOM 728 C CA . TYR A 1 91 ? -7.793 -1.765 12.102 1.00 93.75 91 TYR A CA 1
ATOM 729 C C . TYR A 1 91 ? -6.892 -3.010 12.140 1.00 93.75 91 TYR A C 1
ATOM 731 O O . TYR A 1 91 ? -7.190 -4.010 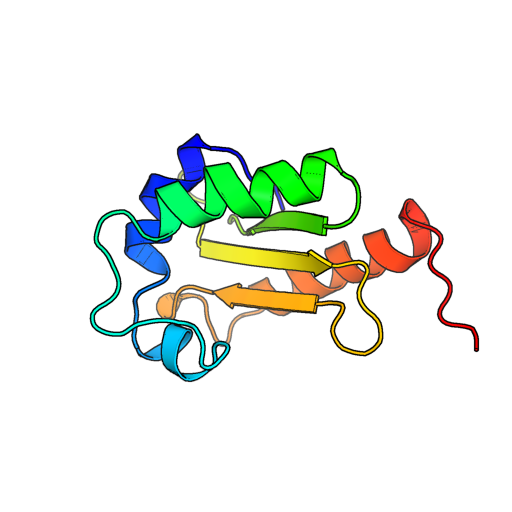11.481 1.00 93.75 91 TYR A O 1
ATOM 739 N N . GLN A 1 92 ? -5.797 -2.982 12.906 1.00 93.38 92 GLN A N 1
ATOM 740 C CA . GLN A 1 92 ? -4.900 -4.126 13.069 1.00 93.38 92 GLN A CA 1
ATOM 741 C C . GLN A 1 92 ? -5.512 -5.204 13.979 1.00 93.38 92 GLN A C 1
ATOM 743 O O . GLN A 1 92 ? -6.446 -4.962 14.740 1.00 93.38 92 GLN A O 1
ATOM 748 N N . GLY A 1 93 ? -5.008 -6.439 13.874 1.00 92.31 93 GLY A N 1
ATOM 749 C CA . GLY A 1 93 ? -5.532 -7.591 14.626 1.00 92.31 93 GLY A CA 1
ATOM 750 C C . GLY A 1 93 ? -6.899 -8.101 14.144 1.00 92.31 93 GLY A C 1
ATOM 751 O O . GLY A 1 93 ? -7.455 -9.022 14.737 1.00 92.31 93 GLY A O 1
ATOM 752 N N . GLN A 1 94 ? -7.425 -7.527 13.060 1.00 93.69 94 GLN A N 1
ATOM 753 C CA . GLN A 1 94 ? -8.673 -7.922 12.410 1.00 93.69 94 GLN A CA 1
ATOM 754 C C . GLN A 1 94 ? -8.398 -8.647 11.081 1.00 93.69 94 GLN A C 1
ATOM 756 O O . GLN A 1 94 ? -7.255 -8.787 10.644 1.00 93.69 94 GLN A O 1
ATOM 761 N N . VAL A 1 95 ? -9.454 -9.111 10.409 1.00 95.12 95 VAL A N 1
ATOM 762 C CA . VAL A 1 95 ? -9.343 -9.911 9.172 1.00 95.12 95 VAL A CA 1
ATOM 763 C C . VAL A 1 95 ? -8.926 -9.109 7.933 1.00 95.12 95 VAL A C 1
ATOM 765 O O . VAL A 1 95 ? -8.560 -9.711 6.928 1.00 95.12 95 VAL A O 1
ATOM 768 N N . PHE A 1 96 ? -8.931 -7.773 7.994 1.00 95.75 96 PHE A N 1
ATOM 769 C CA . PHE A 1 96 ? -8.781 -6.910 6.816 1.00 95.75 96 PHE A CA 1
ATOM 770 C C . PHE A 1 96 ? -7.490 -7.141 6.030 1.00 95.75 96 PHE A C 1
ATOM 772 O O . PHE A 1 96 ? -7.542 -7.252 4.807 1.00 95.75 96 PHE A O 1
ATOM 779 N N . MET A 1 97 ? -6.337 -7.254 6.704 1.00 95.75 97 MET A N 1
ATOM 780 C CA . MET A 1 97 ? -5.081 -7.503 5.989 1.00 95.75 97 MET A CA 1
ATOM 781 C C . MET A 1 97 ? -5.072 -8.892 5.356 1.00 95.75 97 MET A C 1
ATOM 783 O O . MET A 1 97 ? -4.624 -9.036 4.231 1.00 95.75 97 MET A O 1
ATOM 787 N N . ARG A 1 98 ? -5.641 -9.908 6.018 1.00 95.88 98 ARG A N 1
ATOM 788 C CA . ARG A 1 98 ? -5.754 -11.253 5.435 1.00 95.88 98 ARG A CA 1
ATOM 789 C C . ARG A 1 98 ? -6.605 -11.245 4.166 1.00 95.88 98 ARG A C 1
ATOM 791 O O . ARG A 1 98 ? -6.238 -11.885 3.188 1.00 95.88 98 ARG A O 1
ATOM 798 N N . GLU A 1 99 ? -7.732 -10.538 4.176 1.00 96.50 99 GLU A N 1
ATOM 799 C CA . GLU A 1 99 ? -8.572 -10.394 2.984 1.00 96.50 99 GLU A CA 1
ATOM 800 C C . GLU A 1 99 ? -7.834 -9.652 1.865 1.00 96.50 99 GLU A C 1
ATOM 802 O O . GLU A 1 99 ? -7.831 -10.123 0.730 1.00 96.50 99 GLU A O 1
ATOM 807 N N . ALA A 1 100 ? -7.148 -8.549 2.182 1.00 96.56 100 ALA A N 1
ATOM 808 C CA . ALA A 1 100 ? -6.333 -7.811 1.219 1.00 96.56 100 ALA A CA 1
ATOM 809 C C . ALA A 1 100 ? -5.205 -8.677 0.631 1.00 96.56 100 ALA A C 1
ATOM 811 O O . ALA A 1 100 ? -5.053 -8.715 -0.587 1.00 96.56 100 ALA A O 1
ATOM 812 N N . SER A 1 101 ? -4.490 -9.424 1.481 1.00 96.00 101 SER A N 1
ATOM 813 C CA . SER A 1 101 ? -3.407 -10.333 1.092 1.00 96.00 101 SER A CA 1
ATOM 814 C C . SER A 1 101 ? -3.870 -11.522 0.244 1.00 96.00 101 SER A C 1
ATOM 816 O O . SER A 1 101 ? -3.071 -12.134 -0.459 1.00 96.00 101 SER A O 1
ATOM 818 N N . ASN A 1 102 ? -5.143 -11.914 0.315 1.00 96.19 102 ASN A N 1
ATOM 819 C CA . ASN A 1 102 ? -5.672 -12.933 -0.591 1.00 96.19 102 ASN A CA 1
ATOM 820 C C . ASN A 1 102 ? -5.870 -12.354 -1.998 1.00 96.19 102 ASN A C 1
ATOM 822 O O . ASN A 1 102 ? -5.597 -13.034 -2.982 1.00 96.19 102 ASN A O 1
ATOM 826 N N . VAL A 1 103 ? -6.333 -11.103 -2.088 1.00 95.94 103 VAL A N 1
ATOM 827 C CA . VAL A 1 103 ? -6.646 -10.443 -3.362 1.00 95.94 103 VAL A CA 1
ATOM 828 C C . VAL A 1 103 ? -5.385 -10.092 -4.150 1.00 95.94 103 VAL A C 1
ATOM 830 O O . VAL A 1 103 ? -5.326 -10.363 -5.343 1.00 95.94 103 VAL A O 1
ATOM 833 N N . ASP A 1 104 ? -4.370 -9.506 -3.518 1.00 94.19 104 ASP A N 1
ATOM 834 C CA . ASP A 1 104 ? -3.110 -9.182 -4.203 1.00 94.19 104 ASP A CA 1
ATOM 835 C C . ASP A 1 104 ? -2.318 -10.458 -4.583 1.00 94.19 104 ASP A C 1
ATOM 837 O O . ASP A 1 104 ? -1.701 -10.505 -5.641 1.00 94.19 104 ASP A O 1
ATOM 841 N N . THR A 1 105 ? -2.396 -11.536 -3.789 1.00 94.19 105 THR A N 1
ATOM 842 C CA . THR A 1 105 ? -1.829 -12.851 -4.138 1.00 94.19 105 THR A CA 1
ATOM 843 C C . THR A 1 105 ? -2.496 -13.420 -5.381 1.00 94.19 105 THR A C 1
ATOM 845 O O . THR A 1 105 ? -1.807 -13.845 -6.306 1.00 94.19 105 THR A O 1
ATOM 848 N N . ASP A 1 106 ? -3.830 -13.410 -5.421 1.00 95.12 106 ASP A N 1
ATOM 849 C CA . ASP A 1 106 ? -4.589 -13.826 -6.598 1.00 95.12 106 ASP A CA 1
ATOM 850 C C . ASP A 1 106 ? -4.210 -12.983 -7.824 1.00 95.12 106 ASP A C 1
ATOM 852 O O . ASP A 1 106 ? -3.924 -13.527 -8.889 1.00 95.12 106 ASP A O 1
ATOM 856 N N . TYR A 1 107 ? -4.092 -11.663 -7.657 1.00 94.06 107 TYR A N 1
ATOM 857 C CA . TYR A 1 107 ? -3.656 -10.763 -8.721 1.00 94.06 107 TYR A CA 1
ATOM 858 C C . TYR A 1 107 ? -2.252 -11.107 -9.245 1.00 94.06 107 TYR A C 1
ATOM 860 O O . TYR A 1 107 ? -2.060 -11.227 -10.456 1.00 94.06 107 TYR A O 1
ATOM 868 N N . TRP A 1 108 ? -1.281 -11.322 -8.353 1.00 92.44 108 TRP A N 1
ATOM 869 C CA . TRP A 1 108 ? 0.097 -11.657 -8.722 1.00 92.44 108 TRP A CA 1
ATOM 870 C C . TRP A 1 108 ? 0.180 -12.929 -9.572 1.00 92.44 108 TRP A C 1
ATOM 872 O O . TRP A 1 108 ? 0.811 -12.943 -10.628 1.00 92.44 108 TRP A O 1
ATOM 882 N N . PHE A 1 109 ? -0.492 -13.997 -9.146 1.00 91.38 109 PHE A N 1
ATOM 883 C CA . PHE A 1 109 ? -0.393 -15.281 -9.836 1.00 91.38 109 PHE A CA 1
ATOM 884 C C . PHE A 1 109 ? -1.306 -15.381 -11.056 1.00 91.38 109 PHE A C 1
ATOM 886 O O . PHE A 1 109 ? -0.881 -15.894 -12.088 1.00 91.38 109 PHE A O 1
ATOM 893 N N . ASN A 1 110 ? -2.541 -14.887 -10.959 1.00 93.44 110 ASN A N 1
ATOM 894 C CA . ASN A 1 110 ? -3.573 -15.134 -11.969 1.00 93.44 110 ASN A CA 1
ATOM 895 C C . ASN A 1 110 ? -3.773 -13.967 -12.938 1.00 93.44 110 ASN A C 1
ATOM 897 O O . ASN A 1 110 ? -4.259 -14.183 -14.046 1.00 93.44 110 ASN A O 1
ATOM 901 N N . THR A 1 111 ? -3.413 -12.738 -12.552 1.00 92.12 111 THR A N 1
ATOM 902 C CA . THR A 1 111 ? -3.522 -11.570 -13.443 1.00 92.12 111 THR A CA 1
ATOM 903 C C . THR A 1 111 ? -2.180 -11.210 -14.070 1.00 92.12 111 THR A C 1
ATOM 905 O O . THR A 1 111 ? -2.119 -11.003 -15.281 1.00 92.12 111 THR A O 1
ATOM 908 N N . LEU A 1 112 ? -1.098 -11.180 -13.284 1.00 89.94 112 LEU A N 1
ATOM 909 C CA . LEU A 1 112 ? 0.244 -10.902 -13.814 1.00 89.94 112 LEU A CA 1
ATOM 910 C C . LEU A 1 112 ? 0.904 -12.131 -14.451 1.00 89.94 112 LEU A C 1
ATOM 912 O O . LEU A 1 112 ? 1.882 -11.985 -15.174 1.00 89.94 112 LEU A O 1
ATOM 916 N N . ASN A 1 113 ? 0.354 -13.332 -14.231 1.00 84.88 113 ASN A N 1
ATOM 917 C CA . ASN A 1 113 ? 0.943 -14.608 -14.654 1.00 84.88 113 ASN A CA 1
ATOM 918 C C . ASN A 1 113 ? 2.373 -14.824 -14.124 1.00 84.88 113 ASN A C 1
ATOM 920 O O . ASN A 1 113 ? 3.150 -15.575 -14.717 1.00 84.88 113 ASN A O 1
ATOM 924 N N . ASN A 1 114 ? 2.713 -14.204 -12.990 1.00 76.88 114 ASN A N 1
ATOM 925 C CA . ASN A 1 114 ? 3.998 -14.393 -12.330 1.00 76.88 114 ASN A CA 1
ATOM 926 C C . ASN A 1 114 ? 3.968 -15.696 -11.530 1.00 76.88 114 ASN A C 1
ATOM 928 O O . ASN A 1 114 ? 3.793 -15.716 -10.312 1.00 76.88 114 ASN A O 1
ATOM 932 N N . LEU A 1 115 ? 4.119 -16.812 -12.241 1.00 66.81 115 LEU A N 1
ATOM 933 C CA . LEU A 1 115 ? 4.335 -18.110 -11.625 1.00 66.81 115 LEU A CA 1
ATOM 934 C C . LEU A 1 115 ? 5.726 -18.107 -10.986 1.00 66.81 115 LEU A C 1
ATOM 936 O O . LEU A 1 115 ? 6.732 -18.019 -11.684 1.00 66.81 115 LEU A O 1
ATOM 940 N N . SER A 1 116 ? 5.784 -18.209 -9.661 1.00 55.69 116 SER A N 1
ATOM 941 C CA . SER A 1 116 ? 7.025 -18.443 -8.924 1.00 55.69 116 SER A CA 1
ATOM 942 C C . SER A 1 116 ? 7.573 -19.828 -9.286 1.00 55.69 116 SER A C 1
ATOM 944 O O . SER A 1 116 ? 7.314 -20.808 -8.593 1.00 55.69 116 SER A O 1
ATOM 946 N N . TYR A 1 117 ? 8.286 -19.920 -10.405 1.00 43.47 117 TYR A N 1
ATOM 947 C CA . TYR A 1 117 ? 9.099 -21.069 -10.777 1.00 43.47 117 TYR A CA 1
ATOM 948 C C . TYR A 1 117 ? 10.465 -20.576 -11.236 1.00 43.47 117 TYR A C 1
ATOM 950 O O . TYR A 1 117 ? 10.674 -20.337 -12.422 1.00 43.47 117 TYR A O 1
ATOM 958 N N . THR A 1 118 ? 11.385 -20.495 -10.281 1.00 40.47 118 THR A N 1
ATOM 959 C CA . THR A 1 118 ? 12.792 -20.873 -10.456 1.00 40.47 118 THR A CA 1
ATOM 960 C C . THR A 1 118 ? 13.339 -21.322 -9.116 1.00 40.47 118 THR A C 1
ATOM 962 O O . THR A 1 118 ? 13.021 -20.652 -8.111 1.00 40.47 118 THR A O 1
#